Protein AF-A0A922YUB0-F1 (afdb_monomer_lite)

Secondary structure (DSSP, 8-state):
----HHHHHHHHHHHHTTS--HHHHHHHHHTS--SSHHHHHHHHHHHHHHHTGGGSEE-TTT--EESS--SB-TTT--BS-S-SS-GGG-

pLDDT: mean 79.65, std 9.63, range [43.09, 90.94]

Radius of gyration: 16.28 Å; chains: 1; bounding box: 36×34×41 Å

Structure (mmCIF, N/CA/C/O backbone):
data_AF-A0A922YUB0-F1
#
_entry.id   AF-A0A922YUB0-F1
#
loop_
_atom_site.group_PDB
_atom_site.id
_atom_site.type_symbol
_atom_site.label_atom_id
_atom_site.label_alt_id
_atom_site.label_comp_id
_atom_site.label_asym_id
_atom_site.label_entity_id
_atom_site.label_seq_id
_atom_site.pdbx_PDB_ins_code
_atom_site.Cartn_x
_atom_site.Cartn_y
_atom_site.Cartn_z
_atom_site.occupancy
_atom_site.B_iso_or_equiv
_atom_site.auth_seq_id
_atom_site.auth_comp_id
_atom_site.auth_asym_id
_atom_site.auth_atom_id
_atom_site.pdbx_PDB_model_num
ATOM 1 N N . LEU A 1 1 ? -4.348 25.374 1.688 1.00 43.09 1 LEU A N 1
ATOM 2 C CA . LEU A 1 1 ? -5.364 24.355 1.358 1.00 43.09 1 LEU A CA 1
ATOM 3 C C . LEU A 1 1 ? -5.618 23.591 2.645 1.00 43.09 1 LEU A C 1
ATOM 5 O O . LEU A 1 1 ? -4.764 22.815 3.040 1.00 43.09 1 LEU A O 1
ATOM 9 N N . CYS A 1 2 ? -6.679 23.939 3.375 1.00 47.84 2 CYS A N 1
ATOM 10 C CA . CYS A 1 2 ? -7.145 23.094 4.473 1.00 47.84 2 CYS A CA 1
ATOM 11 C C . CYS A 1 2 ? -7.864 21.927 3.798 1.00 47.84 2 CYS A C 1
ATOM 13 O O . CYS A 1 2 ? -8.890 22.147 3.163 1.00 47.84 2 CYS A O 1
ATOM 15 N N . GLU A 1 3 ? -7.276 20.738 3.821 1.00 59.31 3 GLU A N 1
ATOM 16 C CA . GLU A 1 3 ? -7.968 19.529 3.387 1.00 59.31 3 GLU A CA 1
ATOM 17 C C . GLU A 1 3 ? -8.963 19.156 4.486 1.00 59.31 3 GLU A C 1
ATOM 19 O O . GLU A 1 3 ? -8.562 18.846 5.608 1.00 59.31 3 GLU A O 1
ATOM 24 N N . ASP A 1 4 ? -10.261 19.243 4.190 1.00 70.38 4 ASP A N 1
ATOM 25 C CA . ASP A 1 4 ? -11.298 18.787 5.109 1.00 70.38 4 ASP A CA 1
ATOM 26 C C . ASP A 1 4 ? -11.160 17.264 5.297 1.00 70.38 4 ASP A C 1
ATOM 28 O O . ASP A 1 4 ? -11.310 16.511 4.326 1.00 70.38 4 ASP A O 1
ATOM 32 N N . PRO A 1 5 ? -10.890 16.774 6.521 1.00 71.06 5 PRO A N 1
ATOM 33 C CA . PRO A 1 5 ? -10.612 15.358 6.757 1.00 71.06 5 PRO A CA 1
ATOM 34 C C . PRO A 1 5 ? -11.793 14.455 6.372 1.00 71.06 5 PRO A C 1
ATOM 36 O O . PRO A 1 5 ? -11.592 13.356 5.863 1.00 71.06 5 PRO A O 1
ATOM 39 N N . GLU A 1 6 ? -13.028 14.938 6.515 1.00 76.50 6 GLU A N 1
ATOM 40 C CA . GLU A 1 6 ? -14.243 14.227 6.088 1.00 76.50 6 GLU A CA 1
ATOM 41 C C . GLU A 1 6 ? -14.346 14.079 4.558 1.00 76.50 6 GLU A C 1
ATOM 43 O O . GLU A 1 6 ? -14.822 13.065 4.033 1.00 76.50 6 GLU A O 1
ATOM 48 N N . LEU A 1 7 ? -13.838 15.064 3.816 1.00 77.56 7 LEU A N 1
ATOM 49 C CA . LEU A 1 7 ? -13.855 15.073 2.356 1.00 77.56 7 LEU A CA 1
ATOM 50 C C . LEU A 1 7 ? -12.816 14.085 1.804 1.00 77.56 7 LEU A C 1
ATOM 52 O O . LEU A 1 7 ? -13.130 13.301 0.906 1.00 77.56 7 LEU A O 1
ATOM 56 N N . ALA A 1 8 ? -11.635 14.021 2.428 1.00 75.50 8 ALA A N 1
ATOM 57 C CA . ALA A 1 8 ? -10.631 12.990 2.158 1.00 75.50 8 ALA A CA 1
ATOM 58 C C . ALA A 1 8 ? -11.164 11.571 2.451 1.00 75.50 8 ALA A C 1
ATOM 60 O O . ALA A 1 8 ? -10.988 10.650 1.652 1.00 75.50 8 ALA A O 1
ATOM 61 N N . ARG A 1 9 ? -11.903 11.384 3.553 1.00 78.19 9 ARG A N 1
ATOM 62 C CA . ARG A 1 9 ? -12.519 10.086 3.893 1.00 78.19 9 ARG A CA 1
ATOM 63 C C . ARG A 1 9 ? -13.564 9.633 2.878 1.00 78.19 9 ARG A C 1
ATOM 65 O O . ARG A 1 9 ? -13.603 8.456 2.521 1.00 78.19 9 ARG A O 1
ATOM 72 N N . THR A 1 10 ? -14.383 10.557 2.386 1.00 81.56 10 THR A N 1
ATOM 73 C CA . THR A 1 10 ? -15.390 10.267 1.353 1.00 81.56 10 THR A CA 1
ATOM 74 C C . THR A 1 10 ? -14.732 9.850 0.032 1.00 81.56 10 THR A C 1
ATOM 76 O O . THR A 1 10 ? -15.202 8.934 -0.652 1.00 81.56 10 THR A O 1
ATOM 79 N N . GLN A 1 11 ? -13.599 10.467 -0.309 1.00 81.81 11 GLN A N 1
ATOM 80 C CA . GLN A 1 11 ? -12.804 10.077 -1.474 1.00 81.81 11 GLN A CA 1
ATOM 81 C C . GLN A 1 11 ? -12.238 8.656 -1.325 1.00 81.81 11 GLN A C 1
ATOM 83 O O . GLN A 1 11 ? -12.333 7.875 -2.273 1.00 81.81 11 GLN A O 1
ATOM 88 N N . TYR A 1 12 ? -11.751 8.270 -0.137 1.00 81.19 12 TYR A N 1
ATOM 89 C CA . TYR A 1 12 ? -11.295 6.896 0.120 1.00 81.19 12 TYR A CA 1
ATOM 90 C C . TYR A 1 12 ? -12.401 5.854 -0.074 1.00 81.19 12 TYR A C 1
ATOM 92 O O . TYR A 1 12 ? -12.155 4.828 -0.705 1.00 81.19 12 TYR A O 1
ATOM 100 N N . LEU A 1 13 ? -13.627 6.122 0.389 1.00 82.81 13 LEU A N 1
ATOM 101 C CA . LEU A 1 13 ? -14.773 5.228 0.164 1.00 82.81 13 LEU A CA 1
ATOM 102 C C . LEU A 1 13 ? -15.119 5.082 -1.321 1.00 82.81 13 LEU A C 1
ATOM 104 O O . LEU A 1 13 ? -15.398 3.982 -1.795 1.00 82.81 13 LEU A O 1
ATOM 108 N N . THR A 1 14 ? -15.063 6.185 -2.067 1.00 82.25 14 THR A N 1
ATOM 109 C CA . THR A 1 14 ? -15.312 6.177 -3.515 1.00 82.25 14 THR A CA 1
ATOM 110 C C . THR A 1 14 ? -14.262 5.347 -4.257 1.00 82.25 14 THR A C 1
ATOM 112 O O . THR A 1 14 ? -14.597 4.622 -5.194 1.00 82.25 14 THR A O 1
ATOM 115 N N . HIS A 1 15 ? -13.001 5.422 -3.826 1.00 78.31 15 HIS A N 1
ATOM 116 C CA . HIS A 1 15 ? -11.927 4.586 -4.359 1.00 78.31 15 HIS A CA 1
ATOM 117 C C . HIS A 1 15 ? -12.098 3.110 -3.987 1.00 78.31 15 HIS A C 1
ATOM 119 O O . HIS A 1 15 ? -12.017 2.264 -4.872 1.00 78.31 15 HIS A O 1
ATOM 125 N N . LEU A 1 16 ? -12.423 2.803 -2.728 1.00 80.81 16 LEU A N 1
ATOM 126 C CA . LEU A 1 16 ? -12.689 1.437 -2.258 1.00 80.81 16 LEU A CA 1
ATOM 127 C C . LEU A 1 16 ? -13.829 0.750 -3.022 1.00 80.81 16 LEU A C 1
ATOM 129 O O . LEU A 1 16 ? -13.800 -0.461 -3.223 1.00 80.81 16 LEU A O 1
ATOM 133 N N . ALA A 1 17 ? -14.823 1.518 -3.474 1.00 80.19 17 ALA A N 1
ATOM 134 C CA . ALA A 1 17 ? -15.918 1.003 -4.294 1.00 80.19 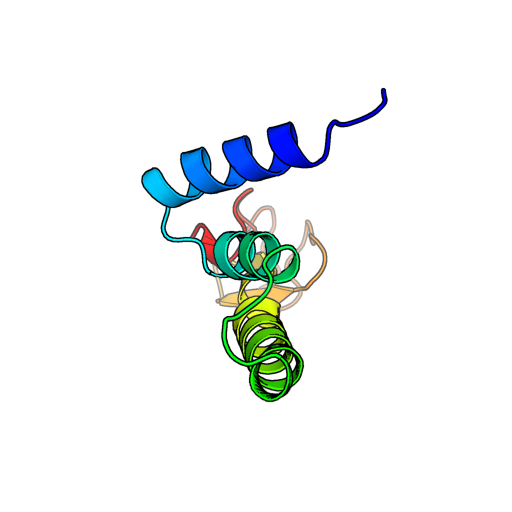17 ALA A CA 1
ATOM 135 C C . ALA A 1 17 ? -15.484 0.596 -5.716 1.00 80.19 17 ALA A C 1
ATOM 137 O O . ALA A 1 17 ? -16.196 -0.160 -6.376 1.00 80.19 17 ALA A O 1
ATOM 138 N N . ARG A 1 18 ? -14.349 1.108 -6.205 1.00 78.38 18 ARG A N 1
ATOM 139 C CA . ARG A 1 18 ? -13.804 0.810 -7.540 1.00 78.38 18 ARG A CA 1
ATOM 140 C C . ARG A 1 18 ? -12.676 -0.214 -7.489 1.00 78.38 18 ARG A C 1
ATOM 142 O O . ARG A 1 18 ? -12.602 -1.070 -8.363 1.00 78.38 18 ARG A O 1
ATOM 149 N N . GLU A 1 19 ? -11.825 -0.128 -6.473 1.00 75.12 19 GLU A N 1
ATOM 150 C CA . GLU A 1 19 ? -10.646 -0.970 -6.290 1.00 75.12 19 GLU A CA 1
ATOM 151 C C . GLU A 1 19 ? -10.584 -1.445 -4.836 1.00 75.12 19 GLU A C 1
ATOM 153 O O . GLU A 1 19 ? -10.576 -0.641 -3.901 1.00 75.12 19 GLU A O 1
ATOM 158 N N . SER A 1 20 ? -10.518 -2.762 -4.626 1.00 74.38 20 SER A N 1
ATOM 159 C CA . SER A 1 20 ? -10.394 -3.360 -3.295 1.00 74.38 20 SER A CA 1
ATOM 160 C C . SER A 1 20 ? -8.967 -3.198 -2.749 1.00 74.38 20 SER A C 1
ATOM 162 O O . SER A 1 20 ? -8.215 -4.167 -2.666 1.00 74.38 20 SER A O 1
ATOM 164 N N . SER A 1 21 ? -8.586 -1.964 -2.403 1.00 81.88 21 SER A N 1
ATOM 165 C CA . SER A 1 21 ? -7.294 -1.623 -1.793 1.00 81.88 21 SER A CA 1
ATOM 166 C C . SER A 1 21 ? -7.342 -1.805 -0.272 1.00 81.88 21 SER A C 1
ATOM 168 O O . SER A 1 21 ? -8.105 -1.148 0.442 1.00 81.88 21 SER A O 1
ATOM 170 N N . LEU A 1 22 ? -6.476 -2.673 0.245 1.00 83.38 22 LEU A N 1
ATOM 171 C CA . LEU A 1 22 ? -6.266 -2.884 1.674 1.00 83.38 22 LEU A CA 1
ATOM 172 C C . LEU A 1 22 ? -5.572 -1.672 2.323 1.00 83.38 22 LEU A C 1
ATOM 174 O O . LEU A 1 22 ? -5.853 -1.350 3.476 1.00 83.38 22 LEU A O 1
ATOM 178 N N . VAL A 1 23 ? -4.685 -0.975 1.606 1.00 84.44 23 VAL A N 1
ATOM 179 C CA . VAL A 1 23 ? -4.012 0.242 2.085 1.00 84.44 23 VAL A CA 1
ATOM 180 C C . VAL A 1 23 ? -5.016 1.367 2.330 1.00 84.44 23 VAL A C 1
ATOM 182 O O . VAL A 1 23 ? -4.931 2.030 3.367 1.00 84.44 23 VAL A O 1
ATOM 185 N N . LEU A 1 24 ? -5.961 1.584 1.411 1.00 84.75 24 LEU A N 1
ATOM 186 C CA . LEU A 1 24 ? -7.016 2.587 1.577 1.00 84.75 24 LEU A CA 1
ATOM 187 C C . LEU A 1 24 ? -8.007 2.181 2.668 1.00 84.75 24 LEU A C 1
ATOM 189 O O . LEU A 1 24 ? -8.375 3.018 3.491 1.00 84.75 24 LEU A O 1
ATOM 193 N N . ALA A 1 25 ? -8.373 0.897 2.743 1.00 86.25 25 ALA A N 1
ATOM 194 C CA . ALA A 1 25 ? -9.219 0.380 3.818 1.00 86.25 25 ALA A CA 1
ATOM 195 C C . ALA A 1 25 ? -8.576 0.595 5.198 1.00 86.25 25 ALA A C 1
ATOM 197 O O . ALA A 1 25 ? -9.233 1.077 6.119 1.00 86.25 25 ALA A O 1
ATOM 198 N N . ALA A 1 26 ? -7.280 0.300 5.336 1.00 87.25 26 ALA A N 1
ATOM 199 C CA . ALA A 1 26 ? -6.538 0.502 6.577 1.00 87.25 26 ALA A CA 1
ATOM 200 C C . ALA A 1 26 ? -6.461 1.986 6.976 1.00 87.25 26 ALA A C 1
ATOM 202 O O . ALA A 1 26 ? -6.613 2.308 8.152 1.00 87.25 26 ALA A O 1
ATOM 203 N N . GLN A 1 27 ? -6.253 2.892 6.013 1.00 83.81 27 GLN A N 1
ATOM 204 C CA . GLN A 1 27 ? -6.223 4.338 6.270 1.00 83.81 27 GLN A CA 1
ATOM 205 C C . GLN A 1 27 ? -7.593 4.886 6.665 1.00 83.81 27 GLN A C 1
ATOM 207 O O . GLN A 1 27 ? -7.688 5.671 7.605 1.00 83.81 27 GLN A O 1
ATOM 212 N N . TRP A 1 28 ? -8.655 4.450 5.987 1.00 87.00 28 TRP A N 1
ATOM 213 C CA . TRP A 1 28 ? -10.014 4.854 6.329 1.00 87.00 28 TRP A CA 1
ATOM 214 C C . TRP A 1 28 ? -10.411 4.362 7.730 1.00 87.00 28 TRP A C 1
ATOM 216 O O . TRP A 1 28 ? -10.944 5.138 8.522 1.00 87.00 28 TRP A O 1
ATOM 226 N N . LEU A 1 29 ? -10.078 3.109 8.071 1.00 87.19 29 LEU A N 1
ATOM 227 C CA . LEU A 1 29 ? -10.392 2.511 9.374 1.00 87.19 29 LEU A CA 1
ATOM 228 C C . LEU A 1 29 ? -9.569 3.104 10.532 1.00 87.19 29 LEU A C 1
ATOM 230 O O . LEU A 1 29 ? -10.001 3.062 11.682 1.00 87.19 29 LEU A O 1
ATOM 234 N N . ALA A 1 30 ? -8.392 3.674 10.258 1.00 84.12 30 ALA A N 1
ATOM 235 C CA . ALA A 1 30 ? -7.584 4.343 11.278 1.00 84.12 30 ALA A CA 1
ATOM 236 C C . ALA A 1 30 ? -8.287 5.576 11.882 1.00 84.12 30 ALA A C 1
ATOM 238 O O . ALA A 1 30 ? -8.043 5.907 13.040 1.00 84.12 30 ALA A O 1
ATOM 239 N N . GLY A 1 31 ? -9.171 6.226 11.115 1.00 81.69 31 GLY A N 1
ATOM 240 C CA . GLY A 1 31 ? -9.982 7.364 11.561 1.00 81.69 31 GLY A CA 1
ATOM 241 C C . GLY A 1 31 ? -11.330 6.989 12.185 1.00 81.69 31 GLY A C 1
ATOM 242 O O . GLY A 1 31 ? -12.090 7.887 12.541 1.00 81.69 31 GLY A O 1
ATOM 243 N N . GLU A 1 32 ? -11.645 5.695 12.296 1.00 84.06 32 GLU A N 1
ATOM 244 C CA . GLU A 1 32 ? -12.926 5.212 12.810 1.00 84.06 32 GLU A CA 1
ATOM 245 C C . GLU A 1 32 ? -12.783 4.647 14.226 1.00 84.06 32 GLU A C 1
ATOM 247 O O . GLU A 1 32 ? -11.839 3.912 14.537 1.00 84.06 32 GLU A O 1
ATOM 252 N N . GLN A 1 33 ? -13.754 4.964 15.086 1.00 83.50 33 GLN A N 1
ATOM 253 C CA . GLN A 1 33 ? -13.828 4.408 16.431 1.00 83.50 33 GLN A CA 1
ATOM 254 C C . GLN A 1 33 ? -14.551 3.063 16.386 1.00 83.50 33 GLN A C 1
ATOM 256 O O . GLN A 1 33 ? -15.744 2.987 16.095 1.00 83.50 33 GLN A O 1
ATOM 261 N N . LEU A 1 34 ? -13.828 1.984 16.686 1.00 82.75 34 LEU A N 1
ATOM 262 C CA . LEU A 1 34 ? -14.440 0.663 16.766 1.00 82.75 34 LEU A CA 1
ATOM 263 C C . LEU A 1 34 ? -15.335 0.555 18.005 1.00 82.75 34 LEU A C 1
ATOM 265 O O . LEU A 1 34 ? -15.056 1.143 19.049 1.00 82.75 34 LEU A O 1
ATOM 269 N N . SER A 1 35 ? -16.374 -0.281 17.915 1.00 86.81 35 SER A N 1
ATOM 270 C CA . SER A 1 35 ? -17.301 -0.538 19.027 1.00 86.81 35 SER A CA 1
ATOM 271 C C . SER A 1 35 ? -16.595 -1.051 20.287 1.00 86.81 35 SER A C 1
ATOM 273 O O . SER A 1 35 ? -17.068 -0.820 21.396 1.00 86.81 35 SER A O 1
ATOM 275 N N . ASN A 1 36 ? -15.457 -1.737 20.122 1.00 88.19 36 ASN A N 1
ATOM 276 C CA . ASN A 1 36 ? -14.572 -2.120 21.214 1.00 88.19 36 ASN A CA 1
ATOM 277 C C . ASN A 1 36 ? -13.267 -1.296 21.151 1.00 88.19 36 ASN A C 1
ATOM 279 O O . ASN A 1 36 ? -12.408 -1.601 20.316 1.00 88.19 36 ASN A O 1
ATOM 283 N N . PRO A 1 37 ? -13.065 -0.314 22.049 1.00 83.56 37 PRO A N 1
ATOM 284 C CA . PRO A 1 37 ? -11.864 0.521 22.047 1.00 83.56 37 PRO A CA 1
ATOM 285 C C . PRO A 1 37 ? -10.588 -0.273 22.369 1.00 83.56 37 PRO A C 1
ATOM 287 O O . PRO A 1 37 ? -9.520 0.047 21.855 1.00 83.56 37 PRO A O 1
ATOM 290 N N . ALA A 1 38 ? -10.681 -1.361 23.143 1.00 88.31 38 ALA A N 1
ATOM 291 C CA . ALA A 1 38 ? -9.529 -2.222 23.423 1.00 88.31 38 ALA A CA 1
ATOM 292 C C . ALA A 1 38 ? -9.071 -3.014 22.184 1.00 88.31 38 ALA A C 1
ATOM 294 O O . ALA A 1 38 ? -7.899 -3.367 22.073 1.00 88.31 38 ALA A O 1
ATOM 295 N N . ALA A 1 39 ? -9.978 -3.272 21.236 1.00 86.94 39 ALA A N 1
ATOM 296 C CA . ALA A 1 39 ? -9.660 -3.945 19.978 1.00 86.94 39 ALA A CA 1
ATOM 297 C C . ALA A 1 39 ? -9.118 -2.986 18.903 1.00 86.94 39 ALA A C 1
ATOM 299 O O . ALA A 1 39 ? -8.561 -3.443 17.907 1.00 86.94 39 ALA A O 1
ATOM 300 N N . GLN A 1 40 ? -9.241 -1.670 19.092 1.00 86.94 40 GLN A N 1
ATOM 301 C CA . GLN A 1 40 ? -8.877 -0.690 18.072 1.00 86.94 40 GLN A CA 1
ATOM 302 C C . GLN A 1 40 ? -7.381 -0.717 17.742 1.00 86.94 40 GLN A C 1
ATOM 304 O O . GLN A 1 40 ? -7.008 -0.895 16.584 1.00 86.94 40 GLN A O 1
ATOM 309 N N . ALA A 1 41 ? -6.527 -0.633 18.763 1.00 87.56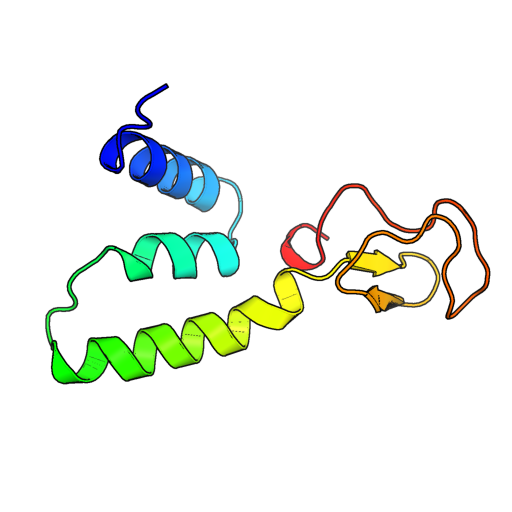 41 ALA A N 1
ATOM 310 C CA . ALA A 1 41 ? -5.078 -0.676 18.592 1.00 87.56 41 ALA A CA 1
ATOM 311 C C . ALA A 1 41 ? -4.565 -1.967 17.908 1.00 87.56 41 ALA A C 1
ATOM 313 O O . ALA A 1 41 ? -3.835 -1.851 16.921 1.00 87.56 41 ALA A O 1
ATOM 314 N N . PRO A 1 42 ? -4.932 -3.194 18.347 1.00 90.94 42 PRO A N 1
ATOM 315 C CA . PRO A 1 42 ? -4.443 -4.413 17.700 1.00 90.94 42 PRO A CA 1
ATOM 316 C C . PRO A 1 42 ? -4.963 -4.582 16.266 1.00 90.94 42 PRO A C 1
ATOM 318 O O . PRO A 1 42 ? -4.208 -5.033 15.406 1.00 90.94 42 PRO A O 1
ATOM 321 N N . VAL A 1 43 ? -6.208 -4.186 15.975 1.00 89.81 43 VAL A N 1
ATOM 322 C CA . VAL A 1 43 ? -6.762 -4.251 14.610 1.00 89.81 43 VAL A CA 1
ATOM 323 C C . VAL A 1 43 ? -6.032 -3.286 13.676 1.00 89.81 43 VAL A C 1
ATOM 325 O O . VAL A 1 43 ? -5.610 -3.684 12.590 1.00 89.81 43 VAL A O 1
ATOM 328 N N . GLN A 1 44 ? -5.823 -2.038 14.104 1.00 87.88 44 GLN A N 1
ATOM 329 C CA . GLN A 1 44 ? -5.077 -1.053 13.318 1.00 87.88 44 GLN A CA 1
ATOM 330 C C . GLN A 1 44 ? -3.627 -1.497 13.084 1.00 87.88 44 GLN A C 1
ATOM 332 O O . GLN A 1 44 ? -3.127 -1.384 11.965 1.00 87.88 44 GLN A O 1
ATOM 337 N N . ALA A 1 45 ? -2.966 -2.064 14.099 1.00 88.12 45 ALA A N 1
ATOM 338 C CA . ALA A 1 45 ? -1.611 -2.593 13.968 1.00 88.12 45 ALA A CA 1
ATOM 339 C C . ALA A 1 45 ? -1.534 -3.758 12.965 1.00 88.12 45 ALA A C 1
ATOM 341 O O . ALA A 1 45 ? -0.663 -3.760 12.093 1.00 88.12 45 ALA A O 1
ATOM 342 N N . ALA A 1 46 ? -2.468 -4.711 13.035 1.00 89.69 46 ALA A N 1
ATOM 343 C CA . ALA A 1 46 ? -2.528 -5.837 12.105 1.00 89.69 46 ALA A CA 1
ATOM 344 C C . ALA A 1 46 ? -2.755 -5.373 10.654 1.00 89.69 46 ALA A C 1
ATOM 346 O O . ALA A 1 46 ? -2.067 -5.829 9.740 1.00 89.69 46 ALA A O 1
ATOM 347 N N . LEU A 1 47 ? -3.663 -4.415 10.438 1.00 88.94 47 LEU A N 1
ATOM 348 C CA . LEU A 1 47 ? -3.918 -3.832 9.117 1.00 88.94 47 LEU A CA 1
ATOM 349 C C . LEU A 1 47 ? -2.724 -3.027 8.592 1.00 88.94 47 LEU A C 1
ATOM 351 O O . LEU A 1 47 ? -2.389 -3.110 7.409 1.00 88.94 47 LEU A O 1
ATOM 355 N N . ALA A 1 48 ? -2.041 -2.275 9.455 1.00 85.88 48 ALA A N 1
ATOM 356 C CA . ALA A 1 48 ? -0.823 -1.562 9.085 1.00 85.88 48 ALA A CA 1
ATOM 357 C C . ALA A 1 48 ? 0.282 -2.539 8.656 1.00 85.88 48 ALA A C 1
ATOM 359 O O . ALA A 1 48 ? 0.929 -2.336 7.626 1.00 85.88 48 ALA A O 1
ATOM 360 N N . GLN A 1 49 ? 0.461 -3.634 9.393 1.00 87.44 49 GLN A N 1
ATOM 361 C CA . GLN A 1 49 ? 1.435 -4.667 9.056 1.00 87.44 49 GLN A CA 1
ATOM 362 C C . GLN A 1 49 ? 1.096 -5.365 7.731 1.00 87.44 49 GLN A C 1
ATOM 364 O O . GLN A 1 49 ? 1.973 -5.502 6.879 1.00 87.44 49 GLN A O 1
ATOM 369 N N . ALA A 1 50 ? -0.170 -5.736 7.523 1.00 86.31 50 ALA A N 1
ATOM 370 C CA . ALA A 1 50 ? -0.630 -6.389 6.297 1.00 86.31 50 ALA A CA 1
ATOM 371 C C . ALA A 1 50 ? -0.550 -5.474 5.060 1.00 86.31 50 ALA A C 1
ATOM 373 O O . ALA A 1 50 ? -0.228 -5.936 3.969 1.00 86.31 50 ALA A O 1
ATOM 374 N N . SER A 1 51 ? -0.790 -4.168 5.224 1.00 86.31 51 SER A N 1
ATOM 375 C CA . SER A 1 51 ? -0.772 -3.189 4.125 1.00 86.31 51 SER A CA 1
ATOM 376 C C . SER A 1 51 ? 0.617 -2.627 3.799 1.00 86.31 51 SER A C 1
ATOM 378 O O . SER A 1 51 ? 0.831 -2.085 2.717 1.00 86.31 51 SER A O 1
ATOM 380 N N . THR A 1 52 ? 1.597 -2.757 4.696 1.00 82.56 52 THR A N 1
ATOM 381 C CA . THR A 1 52 ? 2.979 -2.294 4.473 1.00 82.56 52 THR A CA 1
ATOM 382 C C . THR A 1 52 ? 3.642 -2.855 3.201 1.00 82.56 52 THR A C 1
ATOM 384 O O . THR A 1 52 ? 4.204 -2.057 2.44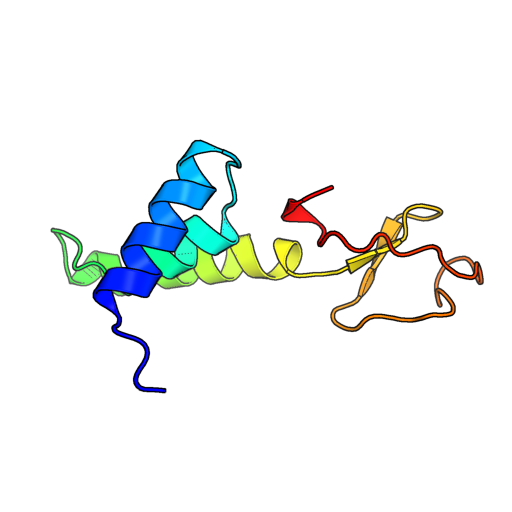6 1.00 82.56 52 THR A O 1
ATOM 387 N N . PRO A 1 53 ? 3.607 -4.170 2.904 1.00 79.69 53 PRO A N 1
ATOM 388 C CA . PRO A 1 53 ? 4.200 -4.702 1.672 1.00 79.69 53 PRO A CA 1
ATOM 389 C C . PRO A 1 53 ? 3.481 -4.220 0.404 1.00 79.69 53 PRO A C 1
ATOM 391 O O . PRO A 1 53 ? 4.125 -3.995 -0.616 1.00 79.69 53 PRO A O 1
ATOM 394 N N . LEU A 1 54 ? 2.173 -3.968 0.486 1.00 79.75 54 LEU A N 1
ATOM 395 C CA . LEU A 1 54 ? 1.344 -3.522 -0.640 1.00 79.75 54 LEU A CA 1
ATOM 396 C C . LEU A 1 54 ? 1.696 -2.104 -1.124 1.00 79.75 54 LEU A C 1
ATOM 398 O O . LEU A 1 54 ? 1.454 -1.754 -2.277 1.00 79.75 54 LEU A O 1
ATOM 402 N N . LYS A 1 55 ? 2.347 -1.301 -0.272 1.00 76.62 55 LYS A N 1
ATOM 403 C CA . LYS A 1 55 ? 2.830 0.050 -0.609 1.00 76.62 55 LYS A CA 1
ATOM 404 C C . LYS A 1 55 ? 4.109 0.057 -1.454 1.00 76.62 55 LYS A C 1
ATOM 406 O O . LYS A 1 55 ? 4.550 1.134 -1.854 1.00 76.62 55 LYS A O 1
ATOM 411 N N . ARG A 1 56 ? 4.737 -1.099 -1.683 1.00 81.19 56 ARG A N 1
ATOM 412 C CA . ARG A 1 56 ? 6.007 -1.207 -2.415 1.00 81.19 56 ARG A CA 1
ATOM 413 C C . ARG A 1 56 ? 5.785 -1.156 -3.924 1.00 81.19 56 ARG A C 1
ATOM 415 O O . ARG A 1 56 ? 4.694 -1.423 -4.419 1.00 81.19 56 ARG A O 1
ATOM 422 N N . TYR A 1 57 ? 6.844 -0.842 -4.656 1.00 78.00 57 TYR A N 1
ATOM 423 C CA . TYR A 1 57 ? 6.925 -1.017 -6.101 1.00 78.00 57 TYR A CA 1
ATOM 424 C C . TYR A 1 57 ? 7.489 -2.404 -6.402 1.00 78.00 57 TYR A C 1
ATOM 426 O O . TYR A 1 57 ? 8.497 -2.788 -5.810 1.00 78.00 57 TYR A O 1
ATOM 434 N N . ARG A 1 58 ? 6.880 -3.142 -7.333 1.00 80.69 58 ARG A N 1
ATOM 435 C CA . ARG A 1 58 ? 7.386 -4.439 -7.804 1.00 80.69 58 ARG A CA 1
ATOM 436 C C . ARG A 1 58 ? 7.800 -4.330 -9.258 1.00 80.69 58 ARG A C 1
ATOM 438 O O . ARG A 1 58 ? 7.030 -3.868 -10.094 1.00 80.69 58 ARG A O 1
ATOM 445 N N . CYS A 1 59 ? 9.018 -4.771 -9.546 1.00 84.19 59 CYS A N 1
ATOM 446 C CA . CYS A 1 59 ? 9.518 -4.873 -10.908 1.00 84.19 59 CYS A CA 1
ATOM 447 C C . CYS A 1 59 ? 8.677 -5.891 -11.692 1.00 84.19 59 CYS A C 1
ATOM 449 O O . CYS A 1 59 ? 8.556 -7.045 -11.278 1.00 84.19 59 CYS A O 1
ATOM 451 N N . ALA A 1 60 ? 8.125 -5.484 -12.835 1.00 82.31 60 ALA A N 1
ATOM 452 C CA . ALA A 1 60 ? 7.316 -6.345 -13.695 1.00 82.31 60 ALA A CA 1
ATOM 453 C C . ALA A 1 60 ? 8.143 -7.438 -14.404 1.00 82.31 60 ALA A C 1
ATOM 455 O O . ALA A 1 60 ? 7.587 -8.460 -14.791 1.00 82.31 60 ALA A O 1
ATOM 456 N N . ALA A 1 61 ? 9.462 -7.251 -14.542 1.00 81.94 61 ALA A N 1
ATOM 457 C CA . ALA A 1 61 ? 10.348 -8.206 -15.211 1.00 81.94 61 ALA A CA 1
ATOM 458 C C . ALA A 1 61 ? 10.843 -9.344 -14.298 1.00 81.94 61 ALA A C 1
ATOM 460 O O . ALA A 1 61 ? 10.994 -10.471 -14.759 1.00 81.94 61 ALA A O 1
ATOM 461 N N . CYS A 1 62 ? 11.111 -9.074 -13.013 1.00 84.50 62 CYS A N 1
ATOM 462 C CA . CYS A 1 62 ? 11.693 -10.076 -12.101 1.00 84.50 62 CYS A CA 1
ATOM 463 C C . CYS A 1 62 ? 11.024 -10.197 -10.729 1.00 84.50 62 CYS A C 1
ATOM 465 O O . CYS A 1 62 ? 11.422 -11.045 -9.936 1.00 84.50 62 CYS A O 1
ATOM 467 N N . GLY A 1 63 ? 10.040 -9.354 -10.413 1.00 81.44 63 GLY A N 1
ATOM 468 C CA . GLY A 1 63 ? 9.353 -9.392 -9.123 1.00 81.44 63 GLY A CA 1
ATOM 469 C C . GLY A 1 63 ? 10.117 -8.753 -7.959 1.00 81.44 63 GLY A C 1
ATOM 470 O O . GLY A 1 63 ? 9.636 -8.819 -6.833 1.00 81.44 63 GLY A O 1
ATOM 471 N N . PHE A 1 64 ? 11.268 -8.111 -8.191 1.00 84.94 64 PHE A N 1
ATOM 472 C CA . PHE A 1 64 ? 11.999 -7.407 -7.132 1.00 84.94 64 PHE A CA 1
ATOM 473 C C . PHE A 1 64 ? 11.161 -6.262 -6.538 1.00 84.94 64 PHE A C 1
ATOM 475 O O . PHE A 1 64 ? 10.687 -5.390 -7.272 1.00 84.94 64 PHE A O 1
ATOM 482 N N . GLU A 1 65 ? 11.007 -6.250 -5.212 1.00 84.31 65 GLU A N 1
ATOM 483 C CA . GLU A 1 65 ? 10.232 -5.247 -4.477 1.00 84.31 65 GLU A CA 1
ATOM 484 C C . GLU A 1 65 ? 11.121 -4.152 -3.877 1.00 84.31 65 GLU A C 1
ATOM 486 O O . GLU A 1 65 ? 12.115 -4.431 -3.207 1.00 84.31 65 GLU A O 1
ATOM 491 N N . ALA A 1 66 ? 10.724 -2.893 -4.047 1.00 81.06 66 ALA A N 1
ATOM 492 C CA . ALA A 1 66 ? 11.411 -1.733 -3.493 1.00 81.06 66 ALA A CA 1
ATOM 493 C C . ALA A 1 66 ? 10.426 -0.735 -2.870 1.00 81.06 66 ALA A C 1
ATOM 495 O O . ALA A 1 66 ? 9.313 -0.550 -3.353 1.00 81.06 66 ALA A O 1
ATOM 496 N N . GLN 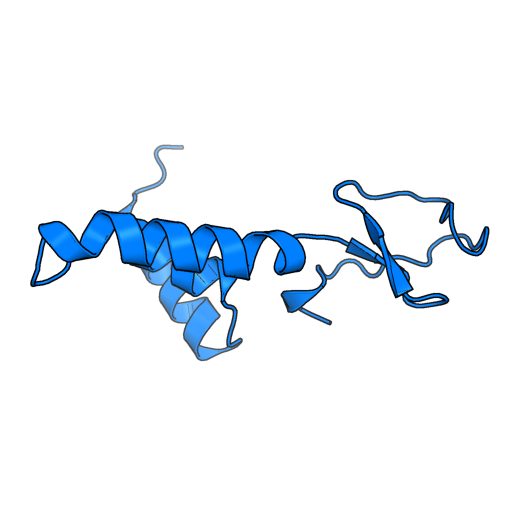A 1 67 ? 10.841 -0.052 -1.801 1.00 80.38 67 GLN A N 1
ATOM 497 C CA . GLN A 1 67 ? 10.040 1.026 -1.197 1.00 80.38 67 GLN A CA 1
ATOM 498 C C . GLN A 1 67 ? 10.098 2.327 -2.011 1.00 80.38 67 GLN A C 1
ATOM 500 O O . GLN A 1 67 ? 9.150 3.104 -2.011 1.00 80.38 67 GLN A O 1
ATOM 505 N N . GLN A 1 68 ? 11.211 2.555 -2.704 1.00 77.62 68 GLN A N 1
ATOM 506 C CA . GLN A 1 68 ? 11.434 3.710 -3.568 1.00 77.62 68 GLN A CA 1
ATOM 507 C C . GLN A 1 68 ? 11.423 3.287 -5.035 1.00 77.62 68 GLN A C 1
ATOM 509 O O . GLN A 1 68 ? 11.718 2.134 -5.356 1.00 77.62 68 GLN A O 1
ATOM 514 N N . HIS A 1 69 ? 11.083 4.224 -5.914 1.00 75.25 69 HIS A N 1
ATOM 515 C CA . HIS A 1 69 ? 11.133 3.993 -7.349 1.00 75.25 69 HIS A CA 1
ATOM 516 C C . HIS A 1 69 ? 12.591 3.989 -7.822 1.00 75.25 69 HIS A C 1
ATOM 518 O O . HIS A 1 69 ? 13.342 4.922 -7.537 1.00 75.25 69 HIS A O 1
ATOM 524 N N . PHE A 1 70 ? 12.983 2.948 -8.556 1.00 80.75 70 PHE A N 1
ATOM 525 C CA . PHE A 1 70 ? 14.301 2.846 -9.168 1.00 80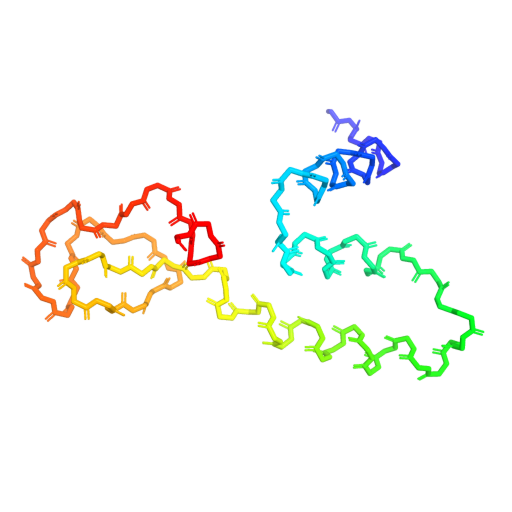.75 70 PHE A CA 1
ATOM 526 C C . PHE A 1 70 ? 14.156 2.781 -10.682 1.00 80.75 70 PHE A C 1
ATOM 528 O O . PHE A 1 70 ? 13.565 1.848 -11.207 1.00 80.75 70 PHE A O 1
ATOM 535 N N . TRP A 1 71 ? 14.764 3.725 -11.394 1.00 82.69 71 TRP A N 1
ATOM 536 C CA . TRP A 1 71 ? 14.774 3.706 -12.861 1.00 82.69 71 TRP A CA 1
ATOM 537 C C . TRP A 1 71 ? 15.487 2.479 -13.438 1.00 82.69 71 TRP A C 1
ATOM 539 O O . TRP A 1 71 ? 15.111 1.973 -14.493 1.00 82.69 71 TRP A O 1
ATOM 549 N N . HIS A 1 72 ? 16.493 1.985 -12.716 1.00 86.56 72 HIS A N 1
ATOM 550 C CA . HIS A 1 72 ? 17.249 0.787 -13.042 1.00 86.56 72 HIS A CA 1
ATOM 551 C C . HIS A 1 72 ? 17.042 -0.254 -11.938 1.00 86.56 72 HIS A C 1
ATOM 553 O O . HIS A 1 72 ? 17.431 -0.035 -10.788 1.00 86.56 72 HIS A O 1
ATOM 559 N N . CYS A 1 73 ? 16.397 -1.375 -12.270 1.00 88.25 73 CYS A N 1
ATOM 560 C CA . CYS A 1 73 ? 16.044 -2.397 -11.290 1.00 88.25 73 CYS A CA 1
ATOM 561 C C . CYS A 1 73 ? 17.299 -3.135 -10.777 1.00 88.25 73 CYS A C 1
ATOM 563 O O . CYS A 1 73 ? 17.958 -3.807 -11.569 1.00 88.25 73 CYS A O 1
ATOM 565 N N . PRO A 1 74 ? 17.600 -3.139 -9.464 1.00 86.62 74 PRO A N 1
ATOM 566 C CA . PRO A 1 74 ? 18.793 -3.803 -8.928 1.00 86.62 74 PRO A CA 1
ATOM 567 C C . PRO A 1 74 ? 18.747 -5.342 -9.004 1.00 86.62 74 PRO A C 1
ATOM 569 O O . PRO A 1 74 ? 19.792 -5.977 -8.928 1.00 86.62 74 PRO A O 1
ATOM 572 N N . GLY A 1 75 ? 17.566 -5.954 -9.170 1.00 85.94 75 GLY A N 1
ATOM 573 C CA . GLY A 1 75 ? 17.427 -7.409 -9.334 1.00 85.94 75 GLY A CA 1
ATOM 574 C C . GLY A 1 75 ? 17.814 -7.917 -10.730 1.00 85.94 75 GLY A C 1
ATOM 575 O O . GLY A 1 75 ? 18.698 -8.755 -10.865 1.00 85.94 75 GLY A O 1
ATOM 576 N N . CYS A 1 76 ? 17.152 -7.411 -11.776 1.00 89.25 76 CYS A N 1
ATOM 577 C CA . CYS A 1 76 ? 17.328 -7.872 -13.161 1.00 89.25 76 CYS A CA 1
ATOM 578 C C . CYS A 1 76 ? 18.071 -6.897 -14.082 1.00 89.25 76 CYS A C 1
ATOM 580 O O . CYS A 1 76 ? 18.206 -7.179 -15.269 1.00 89.25 76 CYS A O 1
ATOM 582 N N . GLN A 1 77 ? 18.524 -5.751 -13.565 1.00 88.12 77 GLN A N 1
ATOM 583 C CA . GLN A 1 77 ? 19.243 -4.715 -14.321 1.00 88.12 77 GLN A CA 1
ATOM 584 C C . GLN A 1 77 ? 18.473 -4.184 -15.542 1.00 88.12 77 GLN A C 1
ATOM 586 O O . GLN A 1 77 ? 19.040 -3.728 -16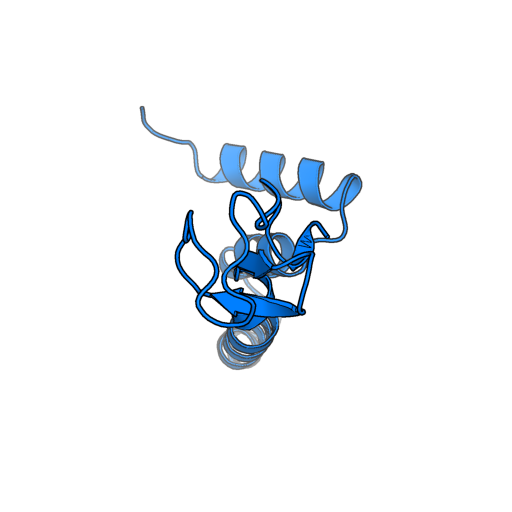.532 1.00 88.12 77 GLN A O 1
ATOM 591 N N . THR A 1 78 ? 17.145 -4.265 -15.490 1.00 84.00 78 THR A N 1
ATOM 592 C CA . THR A 1 78 ? 16.270 -3.765 -16.548 1.00 84.00 78 THR A CA 1
ATOM 593 C C . THR A 1 78 ? 15.862 -2.326 -16.239 1.00 84.00 78 THR A C 1
ATOM 595 O O . THR A 1 78 ? 15.695 -1.939 -15.077 1.00 84.00 78 THR A O 1
ATOM 598 N N . TRP A 1 79 ? 15.753 -1.527 -17.294 1.00 85.00 79 TRP A N 1
ATOM 599 C CA . TRP A 1 79 ? 15.285 -0.148 -17.238 1.00 85.00 79 TRP A CA 1
ATOM 600 C C . TRP A 1 79 ? 13.766 -0.094 -17.373 1.00 85.00 79 TRP A C 1
ATOM 602 O O . TRP A 1 79 ? 13.168 -0.987 -17.972 1.00 85.00 79 TRP A O 1
ATOM 612 N N . ASP A 1 80 ? 13.149 0.939 -16.799 1.00 76.56 80 ASP A N 1
ATOM 613 C CA . ASP A 1 80 ? 11.711 1.229 -16.948 1.00 76.56 80 ASP A CA 1
ATOM 614 C C . ASP A 1 80 ? 10.790 0.040 -16.594 1.00 76.56 80 ASP A C 1
ATOM 616 O O . ASP A 1 80 ? 9.744 -0.206 -17.182 1.00 76.56 80 ASP A O 1
ATOM 620 N N . SER A 1 81 ? 11.226 -0.777 -15.633 1.00 73.44 81 SER A N 1
ATOM 621 C CA . SER A 1 81 ? 10.570 -2.051 -15.297 1.00 73.44 81 SER A CA 1
ATOM 622 C C . SER A 1 81 ? 9.561 -1.933 -14.158 1.00 73.44 81 SER A C 1
ATOM 624 O O . SER A 1 81 ? 8.995 -2.940 -13.729 1.00 73.44 81 SER A O 1
ATOM 626 N N . TYR A 1 82 ? 9.371 -0.724 -13.633 1.00 69.94 82 TYR A N 1
ATOM 627 C CA . TYR A 1 82 ? 8.438 -0.440 -12.553 1.00 69.94 82 TYR A CA 1
ATOM 628 C C . TYR A 1 82 ? 7.214 0.271 -13.123 1.00 69.94 82 TYR A C 1
ATOM 630 O O . TYR A 1 82 ? 7.330 1.428 -13.528 1.00 69.94 82 TYR A O 1
ATOM 638 N N . PRO A 1 83 ? 6.041 -0.380 -13.141 1.00 68.00 83 PRO A N 1
ATOM 639 C CA . PRO A 1 83 ? 4.820 0.292 -13.552 1.00 68.00 83 PRO A CA 1
ATOM 640 C C . PRO A 1 83 ? 4.520 1.466 -12.608 1.00 68.00 83 PRO A C 1
ATOM 642 O O . PRO A 1 83 ? 4.898 1.451 -11.436 1.00 68.00 83 PRO A O 1
ATOM 645 N N . ALA A 1 84 ? 3.780 2.466 -13.095 1.00 64.25 84 ALA A N 1
ATOM 646 C CA . ALA A 1 84 ? 3.323 3.612 -12.292 1.00 64.25 84 ALA A CA 1
ATOM 647 C C . ALA A 1 84 ? 2.362 3.227 -11.143 1.00 64.25 84 ALA A C 1
ATOM 649 O O . ALA A 1 84 ? 1.913 4.090 -10.394 1.00 64.25 84 ALA A O 1
ATOM 650 N N . ARG A 1 85 ? 2.051 1.934 -11.025 1.00 63.16 85 ARG A N 1
ATOM 651 C CA . ARG A 1 85 ? 1.144 1.322 -10.063 1.00 63.16 85 ARG A CA 1
ATOM 652 C C . ARG A 1 85 ? 1.936 0.644 -8.951 1.00 63.16 85 ARG A C 1
ATOM 654 O O . ARG A 1 85 ? 2.942 -0.023 -9.211 1.00 63.16 85 ARG A O 1
ATOM 661 N N . ARG A 1 86 ? 1.499 0.816 -7.704 1.00 67.12 86 ARG A N 1
ATOM 662 C CA . ARG A 1 86 ? 2.074 0.090 -6.556 1.00 67.12 86 ARG A CA 1
ATOM 663 C C . ARG A 1 86 ? 1.660 -1.382 -6.596 1.00 67.12 86 ARG A C 1
ATOM 665 O O . ARG A 1 86 ? 0.766 -1.751 -7.343 1.00 67.12 86 ARG A O 1
ATOM 672 N N . VAL A 1 87 ? 2.307 -2.232 -5.795 1.00 61.66 87 VAL A N 1
ATOM 673 C CA . VAL A 1 87 ? 2.026 -3.683 -5.729 1.00 61.66 87 VAL A CA 1
ATOM 674 C C . VAL A 1 87 ? 0.552 -4.000 -5.513 1.00 61.66 87 VAL A C 1
ATOM 676 O O . VAL A 1 87 ? 0.075 -5.003 -6.023 1.00 61.66 87 VAL A O 1
ATOM 679 N N . GLU A 1 88 ? -0.166 -3.159 -4.778 1.00 56.25 88 GLU A N 1
ATOM 680 C CA . GLU A 1 88 ? -1.604 -3.333 -4.573 1.00 56.25 88 GLU A CA 1
ATOM 681 C C . GLU A 1 88 ? -2.466 -3.085 -5.819 1.00 56.25 88 GLU A C 1
ATOM 683 O O . GLU A 1 88 ? -3.572 -3.601 -5.918 1.00 56.25 88 GLU A O 1
ATOM 688 N N . GLU A 1 89 ? -1.965 -2.284 -6.753 1.00 53.69 89 GLU A N 1
ATOM 689 C CA . GLU A 1 89 ? -2.649 -1.865 -7.981 1.00 53.69 89 GLU A CA 1
ATOM 690 C C . GLU A 1 89 ? -2.223 -2.719 -9.201 1.00 53.69 89 GLU A C 1
ATOM 692 O O . GLU A 1 89 ? -2.625 -2.437 -10.337 1.00 53.69 89 GLU A O 1
ATOM 697 N N . LEU A 1 90 ? -1.359 -3.721 -8.971 1.00 52.53 90 LEU A N 1
ATOM 698 C CA . LEU A 1 90 ? -0.802 -4.649 -9.963 1.00 52.53 90 LEU A CA 1
ATOM 699 C C . LEU A 1 90 ? -1.683 -5.883 -10.172 1.00 52.53 90 LEU A C 1
ATOM 701 O O . LEU A 1 90 ? -2.057 -6.521 -9.164 1.00 52.53 90 LEU A O 1
#

Sequence (90 aa):
LCEDPELARTQYLTHLARESSLVLAAQWLAGEQLSNPAAQAPVQAALAQASTPLKRYRCAACGFEAQQHFWHCPGCQTWDSYPARRVEEL

Foldseek 3Di:
DPDDVVVVLVVLVVVCVVAVQLLSVLVSLLPDCDPDNVVSVVVSVVSCVVNVQQCWWAFQPPRDTDNDDDQQDPPPRDGPRTPPHTNSRD